Protein AF-A0A264W797-F1 (afdb_monomer)

pLDDT: mean 80.87, std 14.93, range [44.12, 98.0]

Organism: NCBI:txid2020506

Structure (mmCIF, N/CA/C/O backbone):
data_AF-A0A264W797-F1
#
_entry.id   AF-A0A264W797-F1
#
loop_
_atom_site.group_PDB
_atom_site.id
_atom_site.type_symbol
_atom_site.label_atom_id
_atom_site.label_alt_id
_atom_site.label_comp_id
_atom_site.label_asym_id
_atom_site.label_entity_id
_atom_site.label_seq_id
_atom_site.pdbx_PDB_ins_code
_atom_site.Cartn_x
_atom_site.Cartn_y
_atom_site.Cartn_z
_atom_site.occupancy
_atom_site.B_iso_or_equiv
_atom_site.auth_seq_id
_atom_site.auth_comp_id
_atom_site.auth_asym_id
_atom_site.auth_atom_id
_atom_site.pdbx_PDB_model_num
ATOM 1 N N . MET A 1 1 ? -0.183 -0.784 34.954 1.00 54.12 1 MET A N 1
ATOM 2 C CA . MET A 1 1 ? -0.993 -1.411 33.887 1.00 54.12 1 MET A CA 1
ATOM 3 C C . MET A 1 1 ? -0.812 -0.573 32.639 1.00 54.12 1 MET A C 1
ATOM 5 O O . MET A 1 1 ? -0.868 0.644 32.763 1.00 54.12 1 MET A O 1
ATOM 9 N N . ASN A 1 2 ? -0.531 -1.195 31.494 1.00 72.31 2 ASN A N 1
ATOM 10 C CA . ASN A 1 2 ? -0.479 -0.478 30.218 1.00 72.31 2 ASN A CA 1
ATOM 11 C C . ASN A 1 2 ? -1.897 -0.048 29.826 1.00 72.31 2 ASN A C 1
ATOM 13 O O . ASN A 1 2 ? -2.844 -0.792 30.079 1.00 72.31 2 ASN A O 1
ATOM 17 N N . ASP A 1 3 ? -2.035 1.143 29.247 1.00 72.69 3 ASP A N 1
ATOM 18 C CA . ASP A 1 3 ? -3.312 1.632 28.724 1.00 72.69 3 ASP A CA 1
ATOM 19 C C . ASP A 1 3 ? -3.745 0.743 27.539 1.00 72.69 3 ASP A C 1
ATOM 21 O O . ASP A 1 3 ? -3.003 0.651 26.558 1.00 72.69 3 ASP A O 1
ATOM 25 N N . PRO A 1 4 ? -4.914 0.076 27.600 1.00 68.62 4 PRO A N 1
ATOM 26 C CA . PRO A 1 4 ? -5.411 -0.770 26.516 1.00 68.62 4 PRO A CA 1
ATOM 27 C C . PRO A 1 4 ? -5.526 -0.038 25.174 1.00 68.62 4 PRO A C 1
ATOM 29 O O . PRO A 1 4 ? -5.371 -0.663 24.128 1.00 68.62 4 PRO A O 1
ATOM 32 N N . LYS A 1 5 ? -5.743 1.284 25.191 1.00 67.56 5 LYS A N 1
ATOM 33 C CA . LYS A 1 5 ? -5.870 2.104 23.979 1.00 67.56 5 LYS A CA 1
ATOM 34 C C . LYS A 1 5 ? -4.563 2.243 23.203 1.00 67.56 5 LYS A C 1
ATOM 36 O O . LYS A 1 5 ? -4.590 2.551 22.018 1.00 67.56 5 LYS A O 1
ATOM 41 N N . VAL A 1 6 ? -3.419 1.972 23.836 1.00 66.88 6 VAL A N 1
ATOM 42 C CA . VAL A 1 6 ? -2.108 1.925 23.162 1.00 66.88 6 VAL A CA 1
ATOM 43 C C . VAL A 1 6 ? -2.036 0.767 22.158 1.00 66.88 6 VAL A C 1
ATOM 45 O O . VAL A 1 6 ? -1.235 0.817 21.231 1.00 66.88 6 VAL A O 1
ATOM 48 N N . PHE A 1 7 ? -2.890 -0.251 22.303 1.00 71.38 7 PHE A N 1
ATOM 49 C CA . PHE A 1 7 ? -2.954 -1.403 21.402 1.00 71.38 7 PHE A CA 1
ATOM 50 C C . PHE A 1 7 ? -4.033 -1.270 20.319 1.00 71.38 7 PHE A C 1
ATOM 52 O O . PHE A 1 7 ? -4.259 -2.217 19.568 1.00 71.38 7 PHE A O 1
ATOM 59 N N . GLU A 1 8 ? -4.713 -0.123 20.220 1.00 82.44 8 GLU A N 1
ATOM 60 C CA . GLU A 1 8 ? -5.654 0.110 19.127 1.00 82.44 8 GLU A CA 1
ATOM 61 C C . GLU A 1 8 ? -4.890 0.259 17.804 1.00 82.44 8 GLU A C 1
ATOM 63 O O . GLU A 1 8 ? -3.973 1.071 17.683 1.00 82.44 8 GLU A O 1
ATOM 68 N N . ASN A 1 9 ? -5.305 -0.498 16.786 1.00 90.56 9 ASN A N 1
ATOM 69 C CA . ASN A 1 9 ? -4.767 -0.416 15.429 1.00 90.56 9 ASN A CA 1
ATOM 70 C C . ASN A 1 9 ? -5.807 0.196 14.474 1.00 90.56 9 ASN A C 1
ATOM 72 O O . ASN A 1 9 ? -6.404 -0.517 13.666 1.00 90.56 9 ASN A O 1
ATOM 76 N N . PRO A 1 10 ? -6.128 1.498 14.576 1.00 95.00 10 PRO A N 1
ATOM 77 C CA . PRO A 1 10 ? -7.159 2.099 13.746 1.00 95.00 10 PRO A CA 1
ATOM 78 C C . PRO A 1 10 ? -6.683 2.247 12.298 1.00 95.00 10 PRO A C 1
ATOM 80 O O . PRO A 1 10 ? -5.577 2.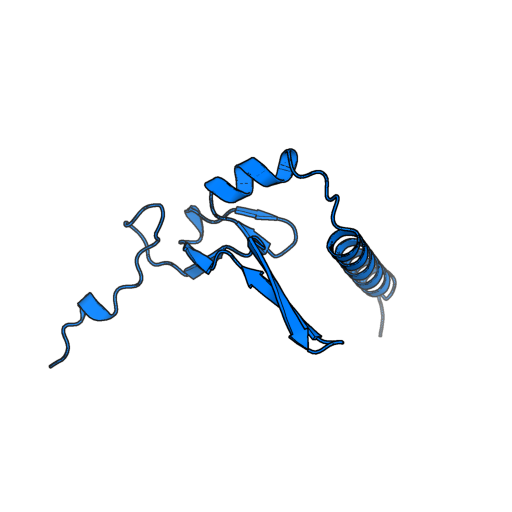710 12.026 1.00 95.00 10 PRO A O 1
ATOM 83 N N . CYS A 1 11 ? -7.576 1.971 11.349 1.00 96.94 11 CYS A N 1
ATOM 84 C CA . CYS A 1 11 ? -7.367 2.266 9.937 1.00 96.94 11 CYS A CA 1
ATOM 85 C C . CYS A 1 11 ? -6.957 3.727 9.740 1.00 96.94 11 CYS A C 1
ATOM 87 O O . CYS A 1 11 ? -7.710 4.641 10.082 1.00 96.94 11 CYS A O 1
ATOM 89 N N . ALA A 1 12 ? -5.808 3.949 9.106 1.00 96.25 12 ALA A N 1
ATOM 90 C CA . ALA A 1 12 ? -5.257 5.278 8.875 1.00 96.25 12 ALA A CA 1
ATOM 91 C C . ALA A 1 12 ? -6.145 6.159 7.981 1.00 96.25 12 ALA A C 1
ATOM 93 O O . ALA A 1 12 ? -6.071 7.383 8.078 1.00 96.25 12 ALA A O 1
ATOM 94 N N . ILE A 1 13 ? -7.002 5.543 7.156 1.00 97.44 13 ILE A N 1
ATOM 95 C CA . ILE A 1 13 ? -7.930 6.226 6.246 1.00 97.44 13 ILE A CA 1
ATOM 96 C C . ILE A 1 13 ? -9.212 6.647 6.964 1.00 97.44 13 ILE A C 1
ATOM 98 O O . ILE A 1 13 ? -9.526 7.830 7.031 1.00 97.44 13 ILE A O 1
ATOM 102 N N . CYS A 1 14 ? -9.986 5.689 7.483 1.00 96.88 14 CYS A N 1
ATOM 103 C CA . CYS A 1 14 ? -11.316 5.990 8.019 1.00 96.88 14 CYS A CA 1
ATOM 104 C C . CYS A 1 14 ? -11.341 6.238 9.526 1.00 96.88 14 CYS A C 1
ATOM 106 O O . CYS A 1 14 ? -12.331 6.783 10.006 1.00 96.88 14 CYS A O 1
ATOM 108 N N . ARG A 1 15 ? -10.313 5.803 10.271 1.00 95.31 15 ARG A N 1
ATOM 109 C CA . ARG A 1 15 ? -10.200 5.887 11.741 1.00 95.31 15 ARG A CA 1
ATOM 110 C C . ARG A 1 15 ? -11.364 5.263 12.529 1.00 95.31 15 ARG A C 1
ATOM 112 O O . ARG A 1 15 ? -11.464 5.466 13.730 1.00 95.31 15 ARG A O 1
ATOM 119 N N . LYS A 1 16 ? -12.245 4.512 11.859 1.00 95.06 16 LYS A N 1
ATOM 120 C CA . LYS A 1 16 ? -13.468 3.917 12.432 1.00 95.06 16 LYS A CA 1
ATOM 121 C C . LYS A 1 16 ? -13.356 2.418 12.685 1.00 95.06 16 LYS A C 1
ATOM 123 O O . LYS A 1 16 ? -14.054 1.892 13.539 1.00 95.06 16 LYS A O 1
ATOM 128 N N . ARG A 1 17 ? -12.541 1.731 11.888 1.00 95.50 17 ARG A N 1
ATOM 129 C CA . ARG A 1 17 ? -12.369 0.274 11.901 1.00 95.50 17 ARG A CA 1
ATOM 130 C C . ARG A 1 17 ? -10.918 -0.072 12.176 1.00 95.50 17 ARG A C 1
ATOM 132 O O . ARG A 1 17 ? -10.038 0.742 11.897 1.00 95.50 17 ARG A O 1
ATOM 139 N N . GLU A 1 18 ? -10.690 -1.288 12.646 1.00 95.94 18 GLU A N 1
ATOM 140 C CA . GLU A 1 18 ? -9.355 -1.857 12.793 1.00 95.94 18 GLU A CA 1
ATOM 141 C C . GLU A 1 18 ? -8.672 -2.023 11.425 1.00 95.94 18 GLU A C 1
ATOM 143 O O . GLU A 1 18 ? -9.294 -2.428 10.434 1.00 95.94 18 GLU A O 1
ATOM 148 N N . ALA A 1 19 ? -7.393 -1.669 11.358 1.00 97.12 19 ALA A N 1
ATOM 149 C CA . ALA A 1 19 ? -6.545 -1.951 10.220 1.00 97.12 19 ALA A CA 1
ATOM 150 C C . ALA A 1 19 ? -6.184 -3.437 10.202 1.00 97.12 19 ALA A C 1
ATOM 152 O O . ALA A 1 19 ? -5.682 -3.985 11.176 1.00 97.12 19 ALA A O 1
ATOM 153 N N . THR A 1 20 ? -6.441 -4.079 9.070 1.00 96.75 20 THR A N 1
ATOM 154 C CA . THR A 1 20 ? -6.205 -5.517 8.861 1.00 96.75 20 THR A CA 1
ATOM 155 C C . THR A 1 20 ? -5.321 -5.789 7.652 1.00 96.75 20 THR A C 1
ATOM 157 O O . THR A 1 20 ? -4.906 -6.924 7.467 1.00 96.75 20 THR A O 1
ATOM 160 N N . GLN A 1 21 ? -5.030 -4.757 6.856 1.00 96.62 21 GLN A N 1
ATOM 161 C CA . GLN A 1 21 ? -4.172 -4.800 5.679 1.00 96.62 21 GLN A CA 1
ATOM 162 C C . GLN A 1 21 ? -3.143 -3.668 5.733 1.00 96.62 21 GLN A C 1
ATOM 164 O O . GLN A 1 21 ? -3.302 -2.692 6.479 1.00 96.62 21 GLN A O 1
ATOM 169 N N . LEU A 1 22 ? -2.116 -3.784 4.898 1.00 97.56 22 LEU A N 1
ATOM 170 C CA . LEU A 1 22 ? -1.106 -2.761 4.648 1.00 97.56 22 LEU A CA 1
ATOM 171 C C . LEU A 1 22 ? -1.148 -2.371 3.168 1.00 97.56 22 LEU A C 1
ATOM 173 O O . LEU A 1 22 ? -1.588 -3.1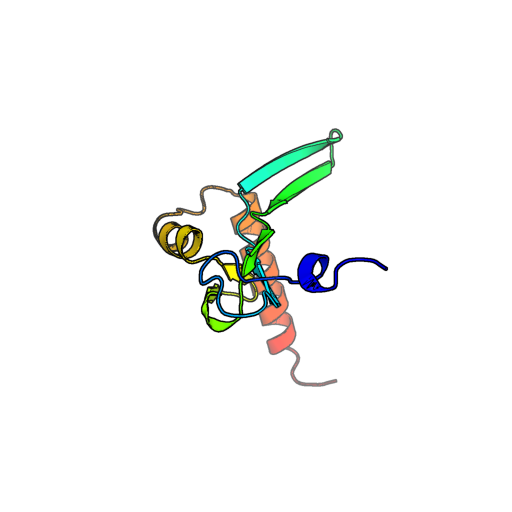44 2.327 1.00 97.56 22 LEU A O 1
ATOM 177 N N . CYS A 1 23 ? -0.738 -1.147 2.848 1.00 96.12 23 CYS A N 1
ATOM 178 C CA . CYS A 1 23 ? -0.652 -0.708 1.458 1.00 96.12 23 CYS A CA 1
ATOM 179 C C . CYS A 1 23 ? 0.653 -1.197 0.805 1.00 96.12 23 CYS A C 1
ATOM 181 O O . CYS A 1 23 ? 1.724 -0.680 1.119 1.00 96.12 23 CYS A O 1
ATOM 183 N N . ASP A 1 24 ? 0.545 -2.065 -0.197 1.00 94.75 24 ASP A N 1
ATOM 184 C CA . ASP A 1 24 ? 1.654 -2.722 -0.910 1.00 94.75 24 ASP A CA 1
ATOM 185 C C . ASP A 1 24 ? 2.300 -1.862 -2.007 1.00 94.75 24 ASP A C 1
ATOM 187 O O . ASP A 1 24 ? 3.147 -2.319 -2.778 1.00 94.75 24 ASP A O 1
ATOM 191 N N . PHE A 1 25 ? 1.891 -0.601 -2.129 1.00 91.44 25 PHE A N 1
ATOM 192 C CA . PHE A 1 25 ? 2.465 0.300 -3.120 1.00 91.44 25 PHE A CA 1
ATOM 193 C C . PHE A 1 25 ? 3.956 0.532 -2.855 1.00 91.44 25 PHE A C 1
ATOM 195 O O . PHE A 1 25 ? 4.314 1.047 -1.797 1.00 91.44 25 PHE A O 1
ATOM 202 N N . VAL A 1 26 ? 4.814 0.193 -3.821 1.00 89.75 26 VAL A N 1
ATOM 203 C CA . VAL A 1 26 ? 6.263 0.418 -3.731 1.00 89.75 26 VAL A CA 1
ATOM 204 C C . VAL A 1 26 ? 6.553 1.912 -3.833 1.00 89.75 26 VAL A C 1
ATOM 206 O O . VAL A 1 26 ? 6.266 2.539 -4.852 1.00 89.75 26 VAL A O 1
ATOM 209 N N . THR A 1 27 ? 7.135 2.479 -2.784 1.00 86.12 27 THR A N 1
ATOM 210 C CA . THR A 1 27 ? 7.511 3.897 -2.724 1.00 86.12 27 THR A CA 1
ATOM 211 C C . THR A 1 27 ? 8.987 4.106 -3.033 1.00 86.12 27 THR A C 1
ATOM 213 O O . THR A 1 27 ? 9.359 5.154 -3.557 1.00 86.12 27 THR A O 1
ATOM 216 N N . GLU A 1 28 ? 9.837 3.125 -2.716 1.00 82.31 28 GLU A N 1
ATOM 217 C CA . GLU A 1 28 ? 11.289 3.299 -2.708 1.00 82.31 28 GLU A CA 1
ATOM 218 C C . GLU A 1 28 ? 12.034 2.014 -3.096 1.00 82.31 28 GLU A C 1
ATOM 220 O O . GLU A 1 28 ? 11.578 0.893 -2.856 1.00 82.31 28 GLU A O 1
ATOM 225 N N . TYR A 1 29 ? 13.233 2.187 -3.655 1.00 82.31 29 TYR A N 1
ATOM 226 C CA . TYR A 1 29 ? 14.170 1.110 -3.961 1.00 82.31 29 TYR A CA 1
ATOM 227 C C . TYR A 1 29 ? 15.521 1.416 -3.323 1.00 82.31 29 TYR A C 1
ATOM 229 O O . TYR A 1 29 ? 16.116 2.460 -3.590 1.00 82.31 29 TYR A O 1
ATOM 237 N N . PHE A 1 30 ? 16.044 0.479 -2.537 1.00 81.56 30 PHE A N 1
ATOM 238 C CA . PHE A 1 30 ? 17.317 0.633 -1.841 1.00 81.56 30 PHE A CA 1
ATOM 239 C C . PHE A 1 30 ? 18.293 -0.464 -2.238 1.00 81.56 30 PHE A C 1
ATOM 241 O O . PHE A 1 30 ? 17.955 -1.648 -2.260 1.00 81.56 30 PHE A O 1
ATOM 248 N N . TRP A 1 31 ? 19.536 -0.077 -2.508 1.00 83.19 31 TRP A N 1
ATOM 249 C CA . TRP A 1 31 ? 20.633 -1.022 -2.670 1.00 83.19 31 TRP A CA 1
ATOM 250 C C . TRP A 1 31 ? 21.247 -1.306 -1.305 1.00 83.19 31 TRP A C 1
ATOM 252 O O . TRP A 1 31 ? 21.856 -0.433 -0.696 1.00 83.19 31 TRP A O 1
ATOM 262 N N . VAL A 1 32 ? 21.090 -2.536 -0.827 1.00 83.00 32 VAL A N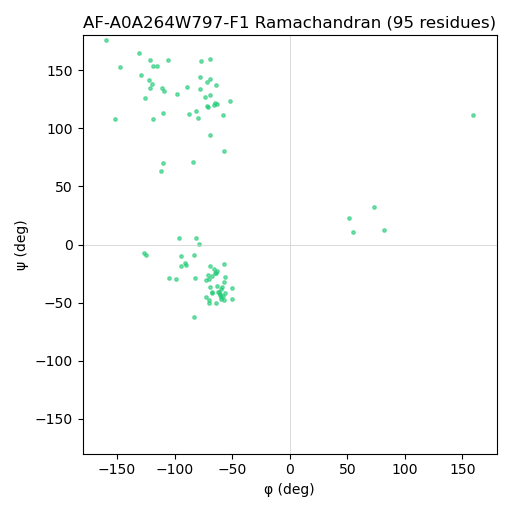 1
ATOM 263 C CA . VAL A 1 32 ? 21.712 -3.008 0.421 1.00 83.00 32 VAL A CA 1
ATOM 264 C C . VAL A 1 32 ? 23.078 -3.648 0.169 1.00 83.00 32 VAL A C 1
ATOM 266 O O . VAL A 1 32 ? 23.866 -3.832 1.090 1.00 83.00 32 VAL A O 1
ATOM 269 N N . SER A 1 33 ? 23.379 -3.992 -1.086 1.00 87.69 33 SER A N 1
ATOM 270 C CA . SER A 1 33 ? 24.709 -4.399 -1.543 1.00 87.69 33 SER A CA 1
ATOM 271 C C . SER A 1 33 ? 24.827 -4.235 -3.060 1.00 87.69 33 SER A C 1
ATOM 273 O O . SER A 1 33 ? 23.840 -3.970 -3.740 1.00 87.69 33 SER A O 1
ATOM 275 N N . HIS A 1 34 ? 26.013 -4.496 -3.618 1.00 80.50 34 HIS A N 1
ATOM 276 C CA . HIS A 1 34 ? 26.252 -4.488 -5.070 1.00 80.50 34 HIS A CA 1
ATOM 277 C C . HIS A 1 34 ? 25.342 -5.442 -5.871 1.00 80.50 34 HIS A C 1
ATOM 279 O O . HIS A 1 34 ? 25.261 -5.326 -7.090 1.00 80.50 34 HIS A O 1
ATOM 285 N N . LYS A 1 35 ? 24.693 -6.413 -5.214 1.00 78.50 35 LYS A N 1
ATOM 286 C CA . LYS A 1 35 ? 23.779 -7.379 -5.850 1.00 78.50 35 LYS A CA 1
ATOM 287 C C . LYS A 1 35 ? 22.395 -7.441 -5.198 1.00 78.50 35 LYS A C 1
ATOM 289 O O . LYS A 1 35 ? 21.528 -8.143 -5.705 1.00 78.50 35 LYS A O 1
ATOM 294 N N . GLY A 1 36 ? 22.195 -6.759 -4.073 1.00 78.06 36 GLY A N 1
ATOM 295 C CA . GLY A 1 36 ? 20.970 -6.827 -3.285 1.00 78.06 36 GLY A CA 1
ATOM 296 C C . GLY A 1 36 ? 20.196 -5.527 -3.388 1.00 78.06 36 GLY A C 1
ATOM 297 O O . GLY A 1 36 ? 20.652 -4.506 -2.875 1.00 78.06 36 GLY A O 1
ATOM 298 N N . GLN A 1 37 ? 19.025 -5.589 -4.013 1.00 84.38 37 GLN A N 1
ATOM 299 C CA . GLN A 1 37 ? 18.046 -4.511 -4.001 1.00 84.38 37 GLN A CA 1
ATOM 300 C C . GLN A 1 37 ? 16.855 -4.939 -3.143 1.00 84.38 37 GLN A C 1
ATOM 302 O O . GLN A 1 37 ? 16.337 -6.046 -3.303 1.00 84.38 37 GLN A O 1
ATOM 307 N N . VAL A 1 38 ? 16.429 -4.059 -2.245 1.00 84.25 38 VAL A N 1
ATOM 308 C CA . VAL A 1 38 ? 15.202 -4.197 -1.458 1.00 84.25 38 VAL A CA 1
ATOM 309 C C . VAL A 1 38 ? 14.236 -3.079 -1.833 1.00 84.25 38 VAL A C 1
ATOM 311 O O . VAL A 1 38 ? 14.650 -2.014 -2.294 1.00 84.25 38 VAL A O 1
ATOM 314 N N . THR A 1 39 ? 12.949 -3.337 -1.656 1.00 86.75 39 THR A N 1
ATOM 315 C CA . THR A 1 39 ? 11.870 -2.386 -1.933 1.00 86.75 39 THR A CA 1
ATOM 316 C C . THR A 1 39 ? 11.234 -1.940 -0.632 1.00 86.75 39 THR A C 1
ATOM 318 O O . THR A 1 39 ? 10.938 -2.784 0.212 1.00 86.75 39 THR A O 1
ATOM 321 N N . GLY A 1 40 ? 11.013 -0.636 -0.493 1.00 86.12 40 GLY A N 1
ATOM 322 C CA . GLY A 1 40 ? 10.137 -0.071 0.526 1.00 86.12 40 GLY A CA 1
ATOM 323 C C . GLY A 1 40 ? 8.709 0.013 -0.004 1.00 86.12 40 GLY A C 1
ATOM 324 O O . GLY A 1 40 ? 8.494 0.420 -1.150 1.00 86.12 40 GLY A O 1
ATOM 325 N N . THR A 1 41 ? 7.745 -0.386 0.818 1.00 92.31 41 THR A N 1
ATOM 326 C CA . THR A 1 41 ? 6.311 -0.256 0.550 1.00 92.31 41 THR A CA 1
ATOM 327 C C . THR A 1 41 ? 5.718 0.859 1.401 1.00 92.31 41 THR A C 1
ATOM 329 O O . THR A 1 41 ? 6.286 1.285 2.404 1.00 92.31 41 THR A O 1
ATOM 332 N N . CYS A 1 42 ? 4.568 1.378 0.979 1.00 94.12 42 CYS A N 1
ATOM 333 C CA . CYS A 1 42 ? 3.861 2.430 1.697 1.00 94.12 42 CYS A CA 1
ATOM 334 C C . CYS A 1 42 ? 3.486 2.007 3.127 1.00 94.12 42 CYS A C 1
ATOM 336 O O . CYS A 1 42 ? 3.462 2.860 4.013 1.00 94.12 42 CYS A O 1
ATOM 338 N N . ASP A 1 43 ? 3.119 0.738 3.325 1.00 95.75 43 ASP A N 1
ATOM 339 C CA . ASP A 1 43 ? 2.766 0.119 4.610 1.00 95.75 43 ASP A CA 1
ATOM 340 C C . ASP A 1 43 ? 1.708 0.877 5.427 1.00 95.75 43 ASP A C 1
ATOM 342 O O . ASP A 1 43 ? 1.591 0.721 6.641 1.00 95.75 43 ASP A O 1
ATOM 346 N N . LEU A 1 44 ? 0.888 1.705 4.771 1.00 97.06 44 LEU A N 1
ATOM 347 C CA . LEU A 1 44 ? -0.167 2.439 5.455 1.00 97.06 44 LEU A CA 1
ATOM 348 C C . LEU A 1 44 ? -1.201 1.437 6.003 1.00 97.06 44 LEU A C 1
ATOM 350 O O . LEU A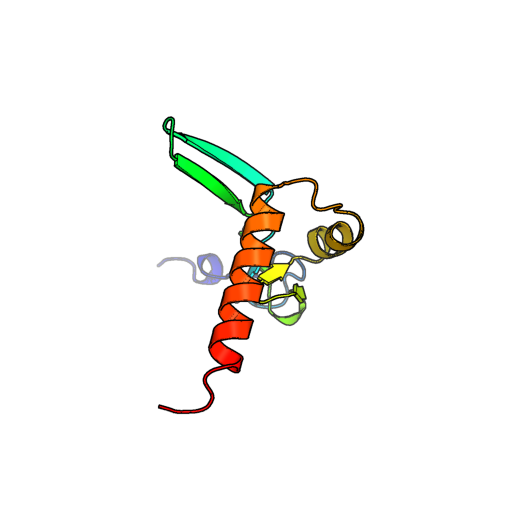 1 44 ? -1.793 0.709 5.201 1.00 97.06 44 LEU A O 1
ATOM 354 N N . PRO A 1 45 ? -1.470 1.410 7.324 1.00 97.44 45 PRO A N 1
ATOM 355 C CA . PRO A 1 45 ? -2.403 0.454 7.904 1.00 97.44 45 PRO A CA 1
ATOM 356 C C . PRO A 1 45 ? -3.838 0.816 7.525 1.00 97.44 45 PRO A C 1
ATOM 358 O O . PRO A 1 45 ? -4.350 1.893 7.851 1.00 97.44 45 PRO A O 1
ATOM 361 N N . ILE A 1 46 ? -4.516 -0.089 6.824 1.00 98.00 46 ILE A N 1
ATOM 362 C CA . ILE A 1 46 ? -5.860 0.120 6.287 1.00 98.00 46 ILE A CA 1
ATOM 363 C C . ILE A 1 46 ? -6.803 -1.022 6.671 1.00 98.00 46 ILE A C 1
ATOM 365 O O . ILE A 1 46 ? -6.413 -2.176 6.820 1.00 98.00 46 ILE A O 1
ATOM 369 N N . CYS A 1 47 ? -8.078 -0.697 6.890 1.00 97.81 47 CYS A N 1
ATOM 370 C CA . CYS A 1 47 ? -9.111 -1.721 7.040 1.00 97.81 47 CYS A CA 1
ATOM 371 C C . CYS A 1 47 ? -9.482 -2.287 5.668 1.00 97.81 47 CYS A C 1
ATOM 373 O O . CYS A 1 47 ? -9.349 -1.586 4.663 1.00 97.81 47 CYS A O 1
ATOM 375 N N . ARG A 1 48 ? -10.040 -3.500 5.645 1.00 96.81 48 ARG A N 1
ATOM 376 C CA . ARG A 1 48 ? -10.505 -4.171 4.424 1.00 96.81 48 ARG A CA 1
ATOM 377 C C . ARG A 1 48 ? -11.422 -3.306 3.545 1.00 96.81 48 ARG A C 1
ATOM 379 O O . ARG A 1 48 ? -11.278 -3.321 2.335 1.00 96.81 48 ARG A O 1
ATOM 386 N N . ASP A 1 49 ? -12.297 -2.494 4.142 1.00 97.56 49 ASP A N 1
ATOM 387 C CA . ASP A 1 49 ? -13.208 -1.605 3.396 1.00 97.56 49 ASP A CA 1
ATOM 388 C C . ASP A 1 49 ? -12.500 -0.422 2.715 1.00 97.56 49 ASP A C 1
ATOM 390 O O . ASP A 1 49 ? -13.020 0.160 1.765 1.00 97.56 49 ASP A O 1
ATOM 394 N N . CYS A 1 50 ? -11.357 0.004 3.255 1.00 97.62 50 CYS A N 1
ATOM 395 C CA . CYS A 1 50 ? -10.548 1.082 2.683 1.00 97.62 50 CYS A CA 1
ATOM 396 C C . CYS A 1 50 ? -9.432 0.555 1.776 1.00 97.62 50 CYS A C 1
ATOM 398 O O . CYS A 1 50 ? -8.781 1.362 1.114 1.00 97.62 50 CYS A O 1
ATOM 400 N N . ALA A 1 51 ? -9.197 -0.757 1.779 1.00 97.19 51 ALA A N 1
ATOM 401 C CA . ALA A 1 51 ? -8.259 -1.415 0.893 1.00 97.19 51 ALA A CA 1
ATOM 402 C C . ALA A 1 51 ? -8.865 -1.579 -0.503 1.00 97.19 51 ALA A C 1
ATOM 404 O O . ALA A 1 51 ? -10.066 -1.800 -0.677 1.00 97.19 51 ALA A O 1
ATOM 405 N N . HIS A 1 52 ? -8.014 -1.450 -1.511 1.00 96.06 52 HIS A N 1
ATOM 406 C CA . HIS A 1 52 ? -8.343 -1.757 -2.890 1.00 96.06 52 HIS A CA 1
ATOM 407 C C . HIS A 1 52 ? -7.425 -2.867 -3.368 1.00 96.06 52 HIS A C 1
ATOM 409 O O . HIS A 1 52 ? -6.244 -2.619 -3.583 1.00 96.06 52 HIS A O 1
ATOM 415 N N . GLU A 1 53 ? -7.986 -4.059 -3.539 1.00 93.25 53 GLU A N 1
ATOM 416 C CA . GLU A 1 53 ? -7.246 -5.213 -4.034 1.00 93.25 53 GLU A CA 1
ATOM 417 C C . GLU A 1 53 ? -7.067 -5.113 -5.555 1.00 93.25 53 GLU A C 1
ATOM 419 O O . GLU A 1 53 ? -8.000 -4.764 -6.289 1.00 93.25 53 GLU A O 1
ATOM 424 N N . SER A 1 54 ? -5.850 -5.372 -6.023 1.00 84.25 54 SER A N 1
ATOM 425 C CA . SER A 1 54 ? -5.545 -5.522 -7.441 1.00 84.25 54 SER A CA 1
ATOM 426 C C . SER A 1 54 ? -4.351 -6.451 -7.641 1.00 84.25 54 SER A C 1
ATOM 428 O O . SER A 1 54 ? -3.205 -6.057 -7.428 1.00 84.25 54 SER A O 1
ATOM 430 N N . GLY A 1 55 ? -4.607 -7.658 -8.142 1.00 80.75 55 GLY A N 1
ATOM 431 C CA . GLY A 1 55 ? -3.560 -8.623 -8.484 1.00 80.75 55 GLY A CA 1
ATOM 432 C C . GLY A 1 55 ? -2.905 -9.268 -7.261 1.00 80.75 55 GLY A C 1
ATOM 433 O O . GLY A 1 55 ? -1.718 -9.571 -7.305 1.00 80.75 55 GLY A O 1
ATOM 434 N N . GLY A 1 56 ? -3.660 -9.453 -6.177 1.00 87.19 56 GLY A N 1
ATOM 435 C CA . GLY A 1 56 ? -3.184 -10.008 -4.909 1.00 87.19 56 GLY A CA 1
ATOM 436 C C . GLY A 1 56 ? -2.487 -8.995 -3.999 1.00 87.19 56 GLY A C 1
ATOM 437 O O . GLY A 1 56 ? -1.848 -9.407 -3.037 1.00 87.19 56 GLY A O 1
ATOM 438 N N . HIS A 1 57 ? -2.597 -7.703 -4.309 1.00 89.94 57 HIS A N 1
ATOM 439 C CA . HIS A 1 57 ? -1.975 -6.610 -3.567 1.00 89.94 57 HIS A CA 1
ATOM 440 C C . HIS A 1 57 ? -3.017 -5.611 -3.081 1.00 89.94 57 HIS A C 1
ATOM 442 O O . HIS A 1 57 ? -3.949 -5.284 -3.822 1.00 89.94 57 HIS A O 1
ATOM 448 N N . ASP A 1 58 ? -2.824 -5.088 -1.875 1.00 96.12 58 ASP A N 1
ATOM 449 C CA . ASP A 1 58 ? -3.713 -4.113 -1.257 1.00 96.12 58 ASP A CA 1
ATOM 450 C C . ASP A 1 58 ? -3.188 -2.686 -1.425 1.00 96.12 58 ASP A C 1
ATOM 452 O O . ASP A 1 58 ? -2.047 -2.360 -1.104 1.00 96.12 58 ASP A O 1
ATOM 456 N N . PHE A 1 59 ? -4.044 -1.782 -1.900 1.00 95.88 59 PHE A N 1
ATOM 457 C CA . PHE A 1 59 ? -3.689 -0.380 -2.115 1.00 95.88 59 PHE A CA 1
ATOM 458 C C . PHE A 1 59 ? -4.560 0.558 -1.286 1.00 95.88 59 PHE A C 1
ATOM 460 O O . PHE A 1 59 ? -5.785 0.421 -1.224 1.00 95.88 59 PHE A O 1
ATOM 467 N N . CYS A 1 60 ? -3.937 1.580 -0.693 1.00 96.88 60 CYS A N 1
ATOM 468 C CA . CYS A 1 60 ? -4.679 2.679 -0.091 1.00 96.88 60 CYS A CA 1
ATOM 469 C C . CYS A 1 60 ? -5.369 3.529 -1.181 1.00 96.88 60 CYS A C 1
ATOM 471 O O . CYS A 1 60 ? -4.952 3.514 -2.346 1.00 96.88 60 CYS A O 1
ATOM 473 N N . PRO A 1 61 ? -6.403 4.317 -0.832 1.00 96.31 61 PRO A N 1
ATOM 474 C CA . PRO A 1 61 ? -7.148 5.108 -1.811 1.00 96.31 61 PRO A CA 1
ATOM 475 C C . PRO A 1 61 ? -6.292 6.084 -2.623 1.00 96.31 61 PRO A C 1
ATOM 477 O O . PRO A 1 61 ? -6.598 6.329 -3.787 1.00 96.31 61 PRO A O 1
ATOM 480 N N . GLU A 1 62 ? -5.222 6.624 -2.037 1.00 93.88 62 GLU A N 1
ATOM 481 C CA . GLU A 1 62 ? -4.308 7.532 -2.737 1.00 93.88 62 GLU A CA 1
ATOM 482 C C . GLU A 1 62 ? -3.488 6.793 -3.799 1.00 93.88 62 GLU A C 1
ATOM 484 O O . GLU A 1 62 ? -3.504 7.180 -4.967 1.00 93.88 62 GLU A O 1
ATOM 489 N N . HIS A 1 63 ? -2.860 5.670 -3.445 1.00 93.06 63 HIS A N 1
ATOM 490 C CA . HIS A 1 63 ? -2.054 4.896 -4.391 1.00 93.06 63 HIS A CA 1
ATOM 491 C C . HIS A 1 63 ? -2.892 4.181 -5.454 1.00 93.06 63 HIS A C 1
ATOM 493 O O . HIS A 1 63 ? -2.465 4.082 -6.60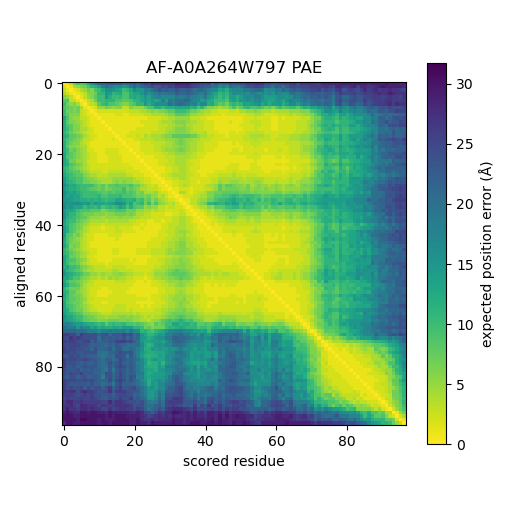3 1.00 93.06 63 HIS A O 1
ATOM 499 N N . LYS A 1 64 ? -4.133 3.790 -5.140 1.00 93.19 64 LYS A N 1
ATOM 500 C CA . LYS A 1 64 ? -5.077 3.277 -6.143 1.00 93.19 64 LYS A CA 1
ATOM 501 C C . LYS A 1 64 ? -5.286 4.271 -7.292 1.00 93.19 64 LYS A C 1
ATOM 503 O O . LYS A 1 64 ? -5.331 3.864 -8.450 1.00 93.19 64 LYS A O 1
ATOM 508 N N . LYS A 1 65 ? -5.406 5.573 -6.996 1.00 91.56 65 LYS A N 1
ATOM 509 C CA . LYS A 1 65 ? -5.591 6.620 -8.022 1.00 91.56 65 LYS A CA 1
ATOM 510 C C . LYS A 1 65 ? -4.378 6.750 -8.945 1.00 91.56 65 LYS A C 1
ATOM 512 O O . LYS A 1 65 ? -4.535 7.196 -10.076 1.00 91.56 65 LYS A O 1
ATOM 517 N N . MET A 1 66 ? -3.194 6.356 -8.478 1.00 86.75 66 MET A N 1
ATOM 518 C CA . MET A 1 66 ? -1.953 6.429 -9.249 1.00 86.75 66 MET A CA 1
ATOM 519 C C . MET A 1 66 ? -1.782 5.243 -10.204 1.00 86.75 66 MET A C 1
ATOM 521 O O . MET A 1 66 ? -1.183 5.420 -11.266 1.00 86.75 66 MET A O 1
ATOM 525 N N . LEU A 1 67 ? -2.343 4.067 -9.884 1.00 79.19 67 LEU A N 1
ATOM 526 C CA . LEU A 1 67 ? -2.199 2.842 -10.688 1.00 79.19 67 LEU A CA 1
ATOM 527 C C . LEU A 1 67 ? -2.502 3.033 -12.188 1.00 79.19 67 LEU A C 1
ATOM 529 O O . LEU A 1 67 ? -1.672 2.621 -12.994 1.00 79.19 67 LEU A O 1
ATOM 533 N N . PRO A 1 68 ? -3.599 3.697 -12.614 1.00 78.31 68 PRO A N 1
ATOM 534 C CA . PRO A 1 68 ? -3.889 3.876 -14.041 1.00 78.31 68 PRO A CA 1
ATOM 535 C C . PRO A 1 68 ? -2.889 4.791 -14.760 1.00 78.31 68 PRO A C 1
ATOM 537 O O . PRO A 1 68 ? -2.702 4.690 -15.970 1.00 78.31 68 PRO A O 1
ATOM 540 N N . THR A 1 69 ? -2.276 5.721 -14.024 1.00 70.12 69 THR A N 1
ATOM 541 C CA . THR A 1 69 ? -1.334 6.710 -14.570 1.00 70.12 69 THR A CA 1
ATOM 542 C C . THR A 1 69 ? 0.111 6.234 -14.549 1.00 70.12 69 THR A C 1
ATOM 544 O O . THR A 1 69 ? 0.951 6.766 -15.278 1.00 70.12 69 THR A O 1
ATOM 547 N N . LEU A 1 70 ? 0.403 5.209 -13.748 1.00 68.12 70 LEU A N 1
ATOM 548 C CA . LEU A 1 70 ? 1.684 4.536 -13.760 1.00 68.12 70 LEU A CA 1
ATOM 549 C C . LEU A 1 70 ? 1.800 3.761 -15.065 1.00 68.12 70 LEU A C 1
ATOM 551 O O . LEU A 1 70 ? 1.414 2.602 -15.190 1.00 68.12 70 LEU A O 1
ATOM 555 N N . LYS A 1 71 ? 2.428 4.398 -16.052 1.00 57.31 71 LYS A N 1
ATOM 556 C CA . LYS A 1 71 ? 3.200 3.631 -17.019 1.00 57.31 71 LYS A CA 1
ATOM 557 C C . LYS A 1 71 ? 4.221 2.883 -16.174 1.00 57.31 71 LYS A C 1
ATOM 559 O O . LYS A 1 71 ? 5.072 3.531 -15.569 1.00 57.31 71 LYS A O 1
ATOM 564 N N . LEU A 1 72 ? 4.101 1.559 -16.086 1.00 56.03 72 LEU A N 1
ATOM 565 C CA . LEU A 1 72 ? 5.149 0.681 -15.573 1.00 56.03 72 LEU A CA 1
ATOM 566 C C . LEU A 1 72 ? 6.395 0.924 -16.434 1.00 56.03 72 LEU A C 1
ATOM 568 O O . LEU A 1 72 ? 6.626 0.223 -17.409 1.00 56.03 72 LEU A O 1
ATOM 572 N N . GLN A 1 73 ? 7.134 1.994 -16.157 1.00 51.66 73 GLN A N 1
ATOM 573 C CA . GLN A 1 73 ? 8.398 2.313 -16.814 1.00 51.66 73 GLN A CA 1
ATOM 574 C C . GLN A 1 73 ? 9.538 1.547 -16.151 1.00 51.66 73 GLN A C 1
ATOM 576 O O . GLN A 1 73 ? 10.641 1.534 -16.680 1.00 51.66 73 GLN A O 1
ATOM 581 N N . ASP A 1 74 ? 9.256 0.902 -15.016 1.00 57.81 74 ASP A N 1
ATOM 582 C CA . ASP A 1 74 ? 10.185 0.060 -14.291 1.00 57.81 74 ASP A CA 1
ATOM 583 C C . ASP A 1 74 ? 10.281 -1.329 -14.957 1.00 57.81 74 ASP A C 1
ATOM 585 O O . ASP A 1 74 ? 9.341 -2.136 -14.863 1.00 57.81 74 ASP A O 1
ATOM 589 N N . PRO A 1 75 ? 11.412 -1.646 -15.615 1.00 56.22 75 PRO A N 1
ATOM 590 C CA . PRO A 1 75 ? 11.609 -2.930 -16.280 1.00 56.22 75 PRO A CA 1
ATOM 591 C C . PRO A 1 75 ? 11.611 -4.108 -15.295 1.00 56.22 75 PRO A C 1
ATOM 593 O O . PRO A 1 75 ? 11.317 -5.240 -15.684 1.00 56.22 75 PRO A O 1
ATOM 596 N N . VAL A 1 76 ? 11.933 -3.871 -14.017 1.00 59.16 76 VAL A N 1
ATOM 597 C CA . VAL 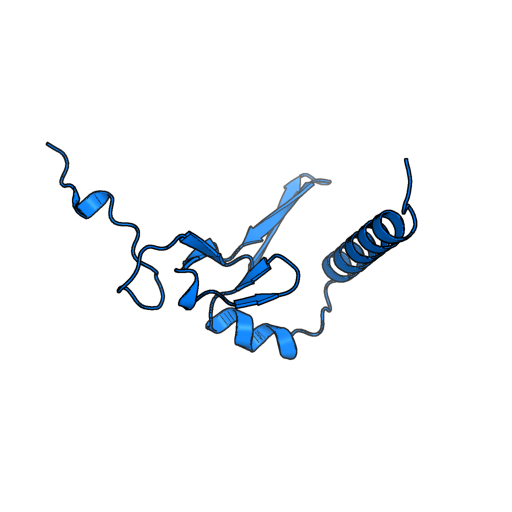A 1 76 ? 11.953 -4.901 -12.971 1.00 59.16 76 VAL A CA 1
ATOM 598 C C . VAL A 1 76 ? 10.531 -5.299 -12.603 1.00 59.16 76 VAL A C 1
ATOM 600 O O . VAL A 1 76 ? 10.231 -6.493 -12.532 1.00 59.16 76 VAL A O 1
ATOM 603 N N . MET A 1 77 ? 9.641 -4.321 -12.426 1.00 59.75 77 MET A N 1
ATOM 604 C CA . MET A 1 77 ? 8.240 -4.586 -12.096 1.00 59.75 77 MET A CA 1
ATOM 605 C C . MET A 1 77 ? 7.513 -5.255 -13.267 1.00 59.75 77 MET A 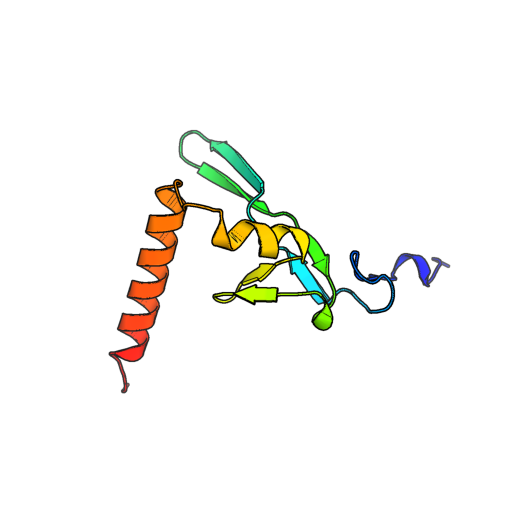C 1
ATOM 607 O O . MET A 1 77 ? 6.823 -6.252 -13.060 1.00 59.75 77 MET A O 1
ATOM 611 N N . GLN A 1 78 ? 7.764 -4.812 -14.507 1.00 59.75 78 GLN A 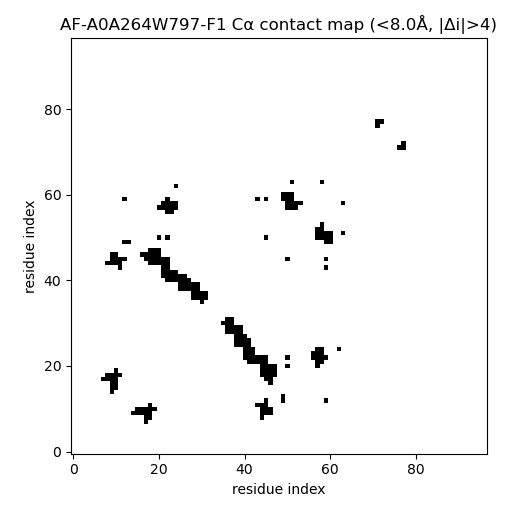N 1
ATOM 612 C CA . GLN A 1 78 ? 7.269 -5.506 -15.703 1.00 59.75 78 GLN A CA 1
ATOM 613 C C . GLN A 1 78 ? 7.735 -6.966 -15.747 1.00 59.75 78 GLN A C 1
ATOM 615 O O . GLN A 1 78 ? 6.927 -7.872 -15.944 1.00 59.75 78 GLN A O 1
ATOM 620 N N . LYS A 1 79 ? 9.029 -7.217 -15.511 1.00 63.84 79 LYS A N 1
ATOM 621 C CA . LYS A 1 79 ? 9.582 -8.576 -15.500 1.00 63.84 79 LYS A CA 1
ATOM 622 C C . LYS A 1 79 ? 8.942 -9.446 -14.418 1.00 63.84 79 LYS A C 1
ATOM 624 O O . LYS A 1 79 ? 8.655 -10.608 -14.691 1.00 63.84 79 LYS A O 1
ATOM 629 N N . ARG A 1 80 ? 8.693 -8.908 -13.220 1.00 67.31 80 ARG A N 1
ATOM 630 C CA . ARG A 1 80 ? 8.034 -9.643 -12.126 1.00 67.31 80 ARG A CA 1
ATOM 631 C C . ARG A 1 80 ? 6.573 -9.960 -12.432 1.00 67.31 80 ARG A C 1
ATOM 633 O O . ARG A 1 80 ? 6.165 -11.092 -12.205 1.00 67.31 80 ARG A O 1
ATOM 640 N N . ILE A 1 81 ? 5.820 -9.019 -13.004 1.00 65.12 81 ILE A N 1
ATOM 641 C CA . ILE A 1 81 ? 4.438 -9.257 -13.453 1.00 65.12 81 ILE A CA 1
ATOM 642 C C . ILE A 1 81 ? 4.418 -10.367 -14.508 1.00 65.12 81 ILE A C 1
ATOM 644 O O . ILE A 1 81 ? 3.663 -11.326 -14.378 1.00 65.12 81 ILE A O 1
ATOM 648 N N . ILE A 1 82 ? 5.308 -10.303 -15.505 1.00 68.44 82 ILE A N 1
ATOM 649 C CA . ILE A 1 82 ? 5.431 -11.348 -16.531 1.00 68.44 82 ILE A CA 1
ATOM 650 C C . ILE A 1 82 ? 5.776 -12.700 -15.895 1.00 68.44 82 ILE A C 1
ATOM 652 O O . ILE A 1 82 ? 5.166 -13.708 -16.237 1.00 68.44 82 ILE A O 1
ATOM 656 N N . GLN A 1 83 ? 6.722 -12.741 -14.953 1.00 68.44 83 GLN A N 1
ATOM 657 C CA . GLN A 1 83 ? 7.095 -13.969 -14.243 1.00 68.44 83 GLN A CA 1
ATOM 658 C C . GLN A 1 83 ? 5.937 -14.549 -13.423 1.00 68.44 83 GLN A C 1
ATOM 660 O O . GLN A 1 83 ? 5.744 -15.763 -13.435 1.00 68.44 83 GLN A O 1
ATOM 665 N N . TYR A 1 84 ? 5.164 -13.703 -12.742 1.00 69.88 84 TYR A N 1
ATOM 666 C CA . TYR A 1 84 ? 3.978 -14.118 -12.000 1.00 69.88 84 TYR A CA 1
ATOM 667 C C . TYR A 1 84 ? 2.907 -14.682 -12.940 1.00 69.88 84 TYR A C 1
ATOM 669 O O . TYR A 1 84 ? 2.477 -15.815 -12.748 1.00 69.88 84 TYR A O 1
ATOM 677 N N . HIS A 1 85 ? 2.557 -13.965 -14.013 1.00 68.06 85 HIS A N 1
ATOM 678 C CA . HIS A 1 85 ? 1.600 -14.440 -15.020 1.00 68.06 85 HIS A CA 1
ATOM 679 C C . HIS A 1 85 ? 2.040 -15.769 -15.650 1.00 68.06 85 HIS A C 1
ATOM 681 O O . HIS A 1 85 ? 1.242 -16.693 -15.759 1.00 68.06 85 HIS A O 1
ATOM 687 N N . MET A 1 86 ? 3.320 -15.899 -16.008 1.00 70.88 86 MET A N 1
ATOM 688 C CA . MET A 1 86 ? 3.907 -17.145 -16.516 1.00 70.88 86 MET A CA 1
ATOM 689 C C . MET A 1 86 ? 3.791 -18.303 -15.519 1.00 70.88 86 MET A C 1
ATOM 691 O O . MET A 1 86 ? 3.584 -19.443 -15.927 1.00 70.88 86 MET A O 1
ATOM 695 N N . LYS A 1 87 ? 3.959 -18.034 -14.220 1.00 73.94 87 LYS A N 1
ATOM 696 C CA . LYS A 1 87 ? 3.828 -19.045 -13.167 1.00 73.94 87 LYS A CA 1
ATOM 697 C C . LYS A 1 87 ? 2.370 -19.478 -12.998 1.00 73.94 87 LYS A C 1
ATOM 699 O O . LYS A 1 87 ? 2.108 -20.673 -13.024 1.00 73.94 87 LYS A O 1
ATOM 704 N N . VAL A 1 88 ? 1.443 -18.523 -12.912 1.00 71.75 88 VAL A N 1
ATOM 705 C CA . VAL A 1 88 ? 0.001 -18.797 -12.794 1.00 71.75 88 VAL A CA 1
ATOM 706 C C . VAL A 1 88 ? -0.514 -19.579 -14.005 1.00 71.75 88 VAL A C 1
ATOM 708 O O . VAL A 1 88 ? -1.244 -20.548 -13.834 1.00 71.75 88 VAL A O 1
ATOM 711 N N . LEU A 1 89 ? -0.099 -19.222 -15.227 1.00 68.62 89 LEU A N 1
ATOM 712 C CA . LEU A 1 89 ? -0.477 -19.963 -16.437 1.00 68.62 89 LEU A CA 1
ATOM 713 C C . LEU A 1 89 ? 0.006 -21.418 -16.398 1.00 68.62 89 LEU A C 1
ATOM 715 O O . LEU A 1 89 ? -0.772 -22.318 -16.687 1.00 68.62 89 LEU A O 1
ATOM 719 N N . LYS A 1 90 ? 1.250 -21.666 -15.970 1.00 69.75 90 LYS A N 1
ATOM 720 C CA . LYS A 1 90 ? 1.776 -23.035 -15.819 1.00 69.75 90 LYS A CA 1
ATOM 721 C C . LYS A 1 90 ? 1.026 -23.859 -14.772 1.00 69.75 90 LYS A C 1
ATOM 723 O O . LYS A 1 90 ? 0.875 -25.065 -14.943 1.00 69.75 90 LYS A O 1
ATOM 728 N N . GLU A 1 91 ? 0.585 -23.219 -13.692 1.00 69.12 91 GLU A N 1
ATOM 729 C CA . GLU A 1 91 ? -0.221 -23.862 -12.650 1.00 69.12 91 GLU A CA 1
ATOM 730 C C . GLU A 1 91 ? -1.633 -24.200 -13.164 1.00 69.12 91 GLU A C 1
ATOM 732 O O . GLU A 1 91 ? -2.144 -25.272 -12.860 1.00 69.12 91 GLU A O 1
ATOM 737 N N . TYR A 1 92 ? -2.228 -23.352 -14.011 1.00 60.78 92 TYR A N 1
ATOM 738 C CA . TYR A 1 92 ? -3.510 -23.628 -14.677 1.00 60.78 92 TYR A CA 1
ATOM 739 C C . TYR A 1 92 ? -3.419 -24.686 -15.791 1.00 60.78 92 TYR A C 1
ATOM 741 O O . TYR A 1 92 ? -4.381 -25.413 -16.022 1.00 60.78 92 TYR A O 1
ATOM 749 N N . GLU A 1 93 ? -2.278 -24.797 -16.475 1.00 58.03 93 GLU A N 1
ATOM 750 C CA . GLU A 1 93 ? -2.023 -25.809 -17.514 1.00 58.03 93 GLU A CA 1
ATOM 751 C C . GLU A 1 93 ? -1.669 -27.198 -16.952 1.00 58.03 93 GLU A C 1
ATOM 753 O O . GLU A 1 93 ? -1.484 -28.137 -17.725 1.00 58.03 93 GLU A O 1
ATOM 758 N N . SER A 1 94 ? -1.629 -27.361 -15.625 1.00 55.75 94 SER A N 1
ATOM 759 C CA . SER A 1 94 ? -1.440 -28.658 -14.961 1.00 55.75 94 SER A CA 1
ATOM 760 C C . SER A 1 94 ? -2.702 -29.118 -14.206 1.00 55.75 94 SER A C 1
ATOM 762 O O . SER A 1 94 ? -2.652 -29.251 -12.981 1.00 55.75 94 SER A O 1
ATOM 764 N N . PRO A 1 95 ? -3.849 -29.370 -14.869 1.00 51.31 95 PRO A N 1
ATOM 765 C CA . PRO A 1 95 ? -5.000 -29.973 -14.217 1.00 51.31 95 PRO A CA 1
ATOM 766 C C . PRO A 1 95 ? -4.827 -31.497 -14.223 1.00 51.31 95 PRO A C 1
ATOM 768 O O . PRO A 1 95 ? -5.464 -32.146 -15.038 1.00 51.31 95 PRO A O 1
ATOM 771 N N . ASP A 1 96 ? -3.890 -32.023 -13.421 1.00 53.06 96 ASP A N 1
ATOM 772 C CA . ASP A 1 96 ? -3.911 -33.369 -12.805 1.00 53.06 96 ASP A CA 1
ATOM 773 C C . ASP A 1 96 ? -2.497 -33.830 -12.387 1.00 53.06 96 ASP A C 1
ATOM 775 O O . ASP A 1 96 ? -1.644 -34.149 -13.220 1.00 53.06 96 ASP A O 1
ATOM 779 N N . ASN A 1 97 ? -2.281 -33.926 -11.071 1.00 44.12 97 ASN A N 1
ATOM 780 C CA . ASN A 1 97 ? -1.543 -35.026 -10.440 1.00 44.12 97 ASN A CA 1
ATOM 781 C C . ASN A 1 97 ? -2.163 -35.323 -9.073 1.00 44.12 97 ASN A C 1
ATOM 783 O O . ASN A 1 97 ? -2.254 -34.370 -8.265 1.00 44.12 97 ASN A O 1
#

Solvent-accessible surface area (backbone atoms only — not comparable to full-atom values): 5955 Å² total; per-residue (Å²): 133,83,65,72,73,78,71,63,52,55,7,71,82,78,66,78,48,61,37,78,44,49,13,61,49,73,74,46,78,45,73,83,46,103,86,40,75,49,73,42,54,61,58,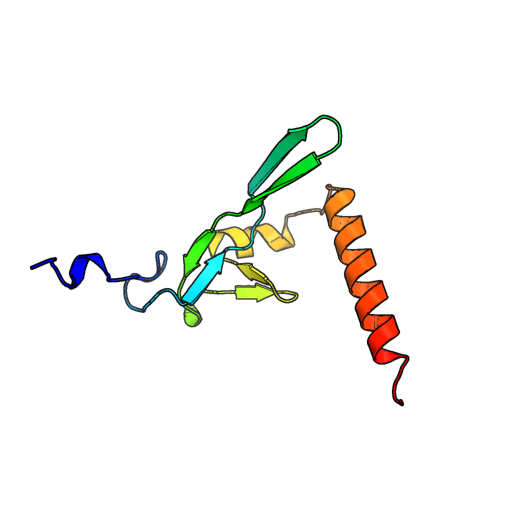51,42,22,19,72,89,56,41,44,78,61,94,93,37,33,22,40,69,72,59,53,68,44,56,86,72,53,72,81,77,48,68,66,60,52,51,49,52,52,52,50,53,56,49,54,51,54,58,67,74,55,89,79,134

Secondary structure (DSSP, 8-state):
---GGGG--B-TTTSSSB--EE---EEEEEESSSS-EEEEE---EE-TTT-EESSS-EE-HHHHHHTTT-----HHHHHHHHHHHHHHHHHHT----

Mean predicted aligned error: 10.68 Å

Foldseek 3Di:
DDDPVVPQQAQPPPSPDHFDDFAQAFDDWDDPDPPDIDTDGPRRRHHPVQWDDDPNGTHGPVVVVCVVVDPCPPVVVVVVVVVVVVVVVVVVVPPDD

Radius of gyration: 17.65 Å; Cα contacts (8 Å, |Δi|>4): 120; chains: 1; bounding box: 40×43×51 Å

Sequence (97 aa):
MNDPKVFENPCAICRKREATQLCDFVTEYFWVSHKGQVTGTCDLPICRDCAHESGGHDFCPEHKKMLPTLKLQDPVMQKRIIQYHMKVLKEYESPDN